Protein AF-A0A661VQN0-F1 (afdb_monomer_lite)

Secondary structure (DSSP, 8-state):
-EE-TTSS-EE-SSEEEEEE-TTS--EEEEEPTT-B-TTSPBP-HHHHHHHHHHHH-TTSTT---TTTTTHHHHHHHSSSTTT--

pLDDT: mean 87.63, std 11.63, range [48.19, 97.69]

Radius of gyration: 15.24 Å; chains: 1; bounding box: 34×36×39 Å

Foldseek 3Di:
DDADPPDPHDADDQFNDWDADPVRPDIGTHGDPPDADPVRHGDDPVVVVVVVLLLQPCPPPNVPPVPDPNVVCCVVVVHGVPPDD

Sequence (85 aa):
MHFKPGTADVEPWLAEHYTVSDDGLTYTFYLRQGITFQDGTPFDADAVVFNFERWWDADNRYHRGRQGEFRFFLLAFEGFRGDVR

Structure (mmCIF, N/CA/C/O backbone):
data_AF-A0A661VQN0-F1
#
_entry.id   AF-A0A661VQN0-F1
#
loop_
_atom_site.group_PDB
_atom_site.id
_atom_site.type_symbol
_atom_site.label_atom_id
_atom_site.label_alt_id
_atom_site.label_comp_id
_atom_site.label_asym_id
_atom_site.label_entity_id
_atom_site.label_seq_id
_atom_site.pdbx_PDB_ins_code
_atom_site.Cartn_x
_atom_site.Cartn_y
_atom_site.Cartn_z
_atom_site.occupancy
_atom_site.B_iso_or_equiv
_atom_site.auth_seq_id
_atom_site.auth_comp_id
_atom_site.auth_asym_id
_atom_site.auth_atom_id
_atom_site.pdbx_PDB_model_num
ATOM 1 N N . MET A 1 1 ? 3.352 -3.667 8.455 1.00 65.19 1 MET A N 1
ATOM 2 C CA . MET A 1 1 ? 2.717 -4.939 8.857 1.00 65.19 1 MET A CA 1
ATOM 3 C C . MET A 1 1 ? 2.628 -4.953 10.367 1.00 65.19 1 MET A C 1
ATOM 5 O O . MET A 1 1 ? 3.570 -4.490 11.000 1.00 65.19 1 MET A O 1
ATOM 9 N N . HIS A 1 2 ? 1.508 -5.415 10.916 1.00 86.44 2 HIS A N 1
ATOM 10 C CA . HIS A 1 2 ? 1.385 -5.685 12.344 1.00 86.44 2 HIS A CA 1
ATOM 11 C C . HIS A 1 2 ? 1.468 -7.200 12.535 1.00 86.44 2 HIS A C 1
ATOM 13 O O . HIS A 1 2 ? 0.882 -7.944 11.745 1.00 86.44 2 HIS A O 1
ATOM 19 N N . PHE A 1 3 ? 2.242 -7.639 13.522 1.00 90.69 3 PHE A N 1
ATOM 20 C CA . PHE A 1 3 ? 2.473 -9.051 13.797 1.00 90.69 3 PHE A CA 1
ATOM 21 C C . PHE A 1 3 ? 2.069 -9.352 15.227 1.00 90.69 3 PHE A C 1
ATOM 23 O O . PHE A 1 3 ? 2.347 -8.545 16.120 1.00 90.69 3 PHE A O 1
ATOM 30 N N . LYS A 1 4 ? 1.490 -10.534 15.455 1.00 90.81 4 LYS A N 1
ATOM 31 C CA . LYS A 1 4 ? 1.209 -10.970 16.824 1.00 90.81 4 LYS A CA 1
ATOM 32 C C . LYS A 1 4 ? 2.532 -11.047 17.600 1.00 90.81 4 LYS A C 1
ATOM 34 O O . LYS A 1 4 ? 3.494 -11.633 17.079 1.00 90.81 4 LYS A O 1
ATOM 39 N N . PRO A 1 5 ? 2.604 -10.515 18.835 1.00 92.62 5 PRO A N 1
ATOM 40 C CA . PRO A 1 5 ? 3.843 -10.472 19.605 1.00 92.62 5 PRO A CA 1
ATOM 41 C C . PRO A 1 5 ? 4.532 -11.838 19.702 1.00 92.62 5 PRO A C 1
ATOM 43 O O . PRO A 1 5 ? 3.929 -12.822 20.123 1.00 92.62 5 PRO A O 1
ATOM 46 N N . GLY A 1 6 ? 5.809 -11.891 19.317 1.00 93.75 6 GLY A N 1
ATOM 47 C CA . GLY A 1 6 ? 6.621 -13.110 19.382 1.00 93.75 6 GLY A CA 1
ATOM 48 C C . GLY A 1 6 ? 6.410 -14.109 18.239 1.00 93.75 6 GLY A C 1
ATOM 49 O O . GLY A 1 6 ? 6.944 -15.213 18.317 1.00 93.75 6 GLY A O 1
ATOM 50 N N . THR A 1 7 ? 5.673 -13.752 17.182 1.00 93.75 7 THR A N 1
ATOM 51 C CA . THR A 1 7 ? 5.431 -14.628 16.020 1.00 93.75 7 THR A CA 1
ATOM 52 C C . THR A 1 7 ? 5.689 -13.907 14.693 1.00 93.75 7 THR A C 1
ATOM 54 O O . THR A 1 7 ? 5.866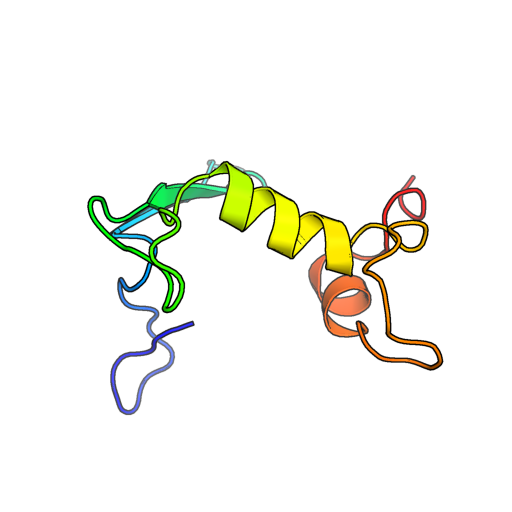 -12.690 14.661 1.00 93.75 7 THR A O 1
ATOM 57 N N . ALA A 1 8 ? 5.674 -14.663 13.592 1.00 89.94 8 ALA A N 1
ATOM 58 C CA . ALA A 1 8 ? 5.635 -14.121 12.232 1.00 89.94 8 ALA A CA 1
ATOM 59 C C . ALA A 1 8 ? 4.198 -14.007 11.675 1.00 89.94 8 ALA A C 1
ATOM 61 O O . ALA A 1 8 ? 4.019 -13.664 10.506 1.00 89.94 8 ALA A O 1
ATOM 62 N N . ASP A 1 9 ? 3.176 -14.293 12.489 1.00 88.31 9 ASP A N 1
ATOM 63 C CA . ASP A 1 9 ? 1.780 -14.219 12.067 1.00 88.31 9 ASP A CA 1
ATOM 64 C C . ASP A 1 9 ? 1.371 -12.763 11.858 1.00 88.31 9 ASP A C 1
ATOM 66 O O . ASP A 1 9 ? 1.435 -11.946 12.782 1.00 88.31 9 ASP A O 1
ATOM 70 N N . VAL A 1 10 ? 0.884 -12.455 10.660 1.00 88.06 10 VAL A N 1
ATOM 71 C CA . VAL A 1 10 ? 0.282 -11.156 10.347 1.00 88.06 10 VAL A CA 1
ATOM 72 C C . VAL A 1 10 ? -1.084 -11.049 11.028 1.00 88.06 10 VAL A C 1
ATOM 74 O O . VAL A 1 10 ? -1.865 -12.002 11.010 1.00 88.06 10 VAL A O 1
ATOM 77 N N . GLU A 1 11 ? -1.403 -9.881 11.587 1.00 90.06 11 GLU A N 1
ATOM 78 C CA . GLU A 1 11 ? -2.734 -9.587 12.127 1.00 90.06 11 GLU A CA 1
ATOM 79 C C . GLU A 1 11 ? -3.358 -8.310 11.532 1.00 90.06 11 GLU A C 1
ATOM 81 O O . GLU A 1 11 ? -2.631 -7.455 11.008 1.00 90.06 11 GLU A O 1
ATOM 86 N N . PRO A 1 12 ? -4.703 -8.176 11.570 1.00 92.31 12 PRO A N 1
ATOM 87 C CA . PRO A 1 12 ? -5.402 -7.022 11.017 1.00 92.31 12 PRO A CA 1
ATOM 88 C C . PRO A 1 12 ? -4.922 -5.694 11.600 1.00 92.31 12 PRO A C 1
ATOM 90 O O . PRO A 1 12 ? -4.717 -5.557 12.805 1.00 92.31 12 PRO A O 1
ATOM 93 N N . TRP A 1 13 ? -4.821 -4.678 10.745 1.00 93.19 13 TRP A N 1
ATOM 94 C CA . TRP A 1 13 ? -4.469 -3.322 11.164 1.00 93.19 13 TRP A CA 1
ATOM 95 C C . TRP A 1 13 ? -5.278 -2.296 10.367 1.00 93.19 13 TRP A C 1
ATOM 97 O O . TRP A 1 13 ? -6.449 -2.070 10.687 1.00 93.19 13 TRP A O 1
ATOM 107 N N . LEU A 1 14 ? -4.690 -1.724 9.311 1.00 95.12 14 LEU A N 1
ATOM 108 C CA . LEU A 1 14 ? -5.381 -0.838 8.365 1.00 95.12 14 LEU A CA 1
ATOM 109 C C . LEU A 1 14 ? -6.269 -1.603 7.373 1.00 95.12 14 LEU A C 1
ATOM 111 O O . LEU A 1 14 ? -7.299 -1.087 6.954 1.00 95.12 14 LEU A O 1
ATOM 115 N N . ALA A 1 15 ? -5.896 -2.839 7.035 1.00 95.56 15 ALA A N 1
ATOM 116 C CA . ALA A 1 15 ? -6.799 -3.801 6.416 1.00 95.56 15 ALA A CA 1
ATOM 117 C C . ALA A 1 15 ? -7.400 -4.693 7.511 1.00 95.56 15 ALA A C 1
ATOM 119 O O . ALA A 1 15 ? -6.673 -5.174 8.386 1.00 95.56 15 ALA A O 1
ATOM 120 N N . GLU A 1 16 ? -8.714 -4.898 7.469 1.00 94.56 16 GLU A N 1
ATOM 121 C CA . GLU A 1 16 ? -9.440 -5.780 8.389 1.00 94.56 16 GLU A CA 1
ATOM 122 C C . GLU A 1 16 ? -9.217 -7.250 8.037 1.00 94.56 16 GLU A C 1
ATOM 124 O O . GLU A 1 16 ? -9.110 -8.096 8.921 1.00 94.56 16 GLU A O 1
ATOM 129 N N . HIS A 1 17 ? -9.123 -7.541 6.742 1.00 94.44 17 HIS A N 1
ATOM 130 C CA . HIS A 1 17 ? -8.767 -8.842 6.193 1.00 94.44 17 HIS A CA 1
ATOM 131 C C . HIS A 1 17 ? -8.308 -8.687 4.737 1.00 94.44 17 HIS A C 1
ATOM 133 O O . HIS A 1 17 ? -8.357 -7.596 4.158 1.00 94.44 17 HIS A O 1
ATOM 139 N N . TYR A 1 18 ? -7.848 -9.787 4.148 1.00 95.19 18 TYR A N 1
ATOM 140 C CA . TYR A 1 18 ? -7.520 -9.872 2.733 1.00 95.19 18 TYR A CA 1
ATOM 141 C C . TYR A 1 18 ? -7.866 -11.257 2.189 1.00 95.19 18 TYR A C 1
ATOM 143 O O . TYR A 1 18 ? -7.949 -12.226 2.946 1.00 95.19 18 TYR A O 1
ATOM 151 N N . THR A 1 19 ? -8.050 -11.345 0.878 1.00 96.56 19 THR A N 1
ATOM 152 C CA . THR A 1 19 ? -8.164 -12.607 0.141 1.00 96.56 19 THR A CA 1
ATOM 153 C C . THR A 1 19 ? -7.017 -12.723 -0.850 1.00 96.56 19 THR A C 1
ATOM 155 O O . THR A 1 19 ? -6.468 -11.711 -1.293 1.00 96.56 19 THR A O 1
ATOM 158 N N . VAL A 1 20 ? -6.661 -13.956 -1.196 1.00 96.94 20 VAL A N 1
ATOM 159 C CA . VAL A 1 20 ? -5.610 -14.268 -2.169 1.00 96.94 20 VAL A CA 1
ATOM 160 C C . VAL A 1 20 ? -6.223 -15.150 -3.248 1.00 96.94 20 VAL A C 1
ATOM 162 O O . VAL A 1 20 ? -6.997 -16.048 -2.918 1.00 96.94 20 VAL A O 1
ATOM 165 N N . SER A 1 21 ? -5.930 -14.871 -4.516 1.00 97.50 21 SER A N 1
ATOM 166 C CA . SER A 1 21 ? -6.312 -15.740 -5.631 1.00 97.50 21 SER A CA 1
ATOM 167 C C . SER A 1 21 ? -5.597 -17.090 -5.561 1.00 97.50 21 SER A C 1
ATOM 169 O O . SER A 1 21 ? -4.540 -17.218 -4.945 1.00 97.50 21 SER A O 1
ATOM 171 N N . ASP A 1 22 ? -6.152 -18.091 -6.243 1.00 97.06 22 ASP A N 1
ATOM 172 C CA . ASP A 1 22 ? -5.609 -19.456 -6.255 1.00 97.06 22 ASP A CA 1
ATOM 173 C C . ASP A 1 22 ? -4.164 -19.530 -6.785 1.00 97.06 22 ASP A C 1
ATOM 175 O O . ASP A 1 22 ? -3.381 -20.366 -6.340 1.00 97.06 22 ASP A O 1
ATOM 179 N N . ASP A 1 23 ? -3.800 -18.645 -7.719 1.00 96.25 23 ASP A N 1
ATOM 180 C CA . ASP A 1 23 ? -2.448 -18.541 -8.284 1.00 96.25 23 ASP A CA 1
ATOM 181 C C . ASP A 1 23 ? -1.466 -17.752 -7.402 1.00 96.25 23 ASP A C 1
ATOM 183 O O . ASP A 1 23 ? -0.275 -17.696 -7.705 1.00 96.25 23 ASP A O 1
ATOM 187 N N . GLY A 1 24 ? -1.942 -17.143 -6.311 1.00 93.50 24 GLY A N 1
ATOM 188 C CA . GLY A 1 24 ? -1.119 -16.338 -5.414 1.00 93.50 24 GLY A CA 1
ATOM 189 C C . GLY A 1 24 ? -0.667 -14.997 -5.998 1.00 93.50 24 GLY A C 1
ATOM 190 O O . GLY A 1 24 ? 0.192 -14.355 -5.402 1.00 93.50 24 GLY A O 1
ATOM 191 N N . LEU A 1 25 ? -1.207 -14.561 -7.141 1.00 91.31 25 LEU A N 1
ATOM 192 C CA . LEU A 1 25 ? -0.765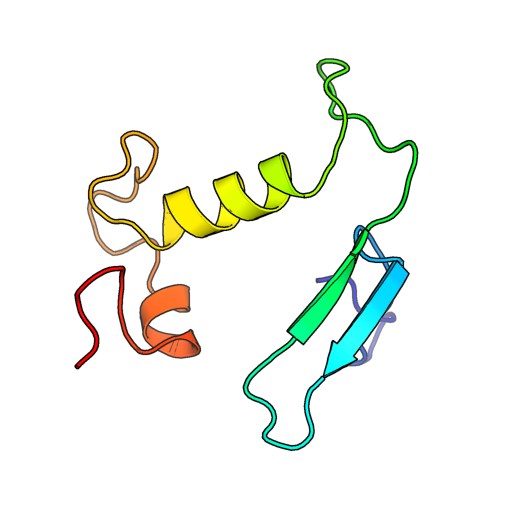 -13.341 -7.830 1.00 91.31 25 LEU A CA 1
ATOM 193 C C . LEU A 1 25 ? -1.677 -12.135 -7.583 1.00 91.31 25 LEU A C 1
ATOM 195 O O . LEU A 1 25 ? -1.271 -10.998 -7.820 1.00 91.31 25 LEU A O 1
ATOM 199 N N . THR A 1 26 ? -2.893 -12.353 -7.079 1.00 94.69 26 THR A N 1
ATOM 200 C CA . THR A 1 26 ? -3.850 -11.287 -6.766 1.00 94.69 26 THR A CA 1
ATOM 201 C C . THR A 1 26 ? -4.191 -11.290 -5.285 1.00 94.69 26 THR A C 1
ATOM 203 O O . THR A 1 26 ? -4.728 -12.257 -4.750 1.00 94.69 26 THR A O 1
ATOM 206 N N . TYR A 1 27 ? -3.935 -10.157 -4.634 1.00 94.44 27 TYR A N 1
ATOM 207 C CA . TYR A 1 27 ? -4.314 -9.903 -3.249 1.00 94.44 27 TYR A CA 1
ATOM 208 C C . TYR A 1 27 ? -5.379 -8.806 -3.208 1.00 94.44 27 TYR A C 1
ATOM 210 O O . TYR A 1 27 ? -5.175 -7.716 -3.743 1.00 94.44 27 TYR A O 1
ATOM 218 N N . THR A 1 28 ? -6.510 -9.068 -2.553 1.00 96.75 28 THR A N 1
ATOM 219 C CA . THR A 1 28 ? -7.571 -8.073 -2.331 1.00 96.75 28 THR A CA 1
ATOM 220 C C . THR A 1 28 ? -7.623 -7.718 -0.857 1.00 96.75 28 THR A C 1
ATOM 222 O O . THR A 1 28 ? -7.890 -8.579 -0.025 1.00 96.75 28 THR A O 1
ATOM 225 N N . PHE A 1 29 ? -7.373 -6.452 -0.526 1.00 96.38 29 PHE A N 1
ATOM 226 C CA . PHE A 1 29 ? -7.394 -5.952 0.848 1.00 96.38 29 PHE A CA 1
ATOM 227 C C . PHE A 1 29 ? -8.702 -5.219 1.138 1.00 96.38 29 PHE A C 1
ATOM 229 O O . PHE A 1 29 ? -9.105 -4.335 0.384 1.00 96.38 29 PHE A O 1
ATOM 236 N N . TYR A 1 30 ? -9.327 -5.539 2.269 1.00 97.00 30 TYR A N 1
ATOM 237 C CA . TYR A 1 30 ? -10.546 -4.887 2.737 1.00 97.00 30 TYR A CA 1
ATOM 238 C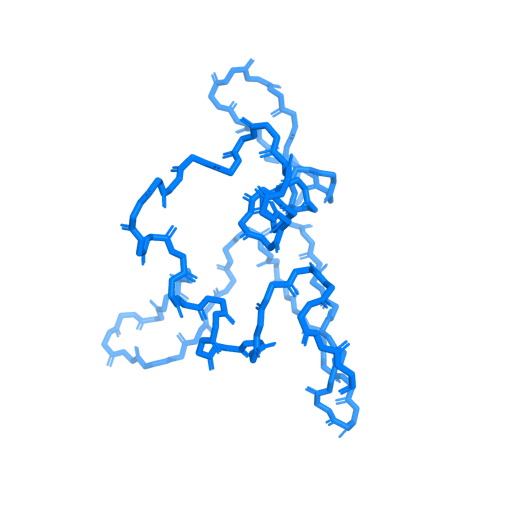 C . TYR A 1 30 ? -10.178 -3.890 3.834 1.00 97.00 30 TYR A C 1
ATOM 240 O O . TYR A 1 30 ? -9.767 -4.277 4.931 1.00 97.00 30 TYR A O 1
ATOM 248 N N . LEU A 1 31 ? -10.250 -2.599 3.508 1.00 97.06 31 LEU A N 1
ATOM 249 C CA . LEU A 1 31 ? -9.770 -1.522 4.375 1.00 97.06 31 LEU A CA 1
ATOM 250 C C . LEU A 1 31 ? -10.738 -1.232 5.525 1.00 97.06 31 LEU A C 1
ATOM 252 O O . LEU A 1 31 ? -11.958 -1.217 5.345 1.00 97.06 31 LEU A O 1
ATOM 256 N N . ARG A 1 32 ? -10.167 -0.929 6.692 1.00 96.69 32 ARG A N 1
ATOM 257 C CA . ARG A 1 32 ? -10.908 -0.474 7.867 1.00 96.69 32 ARG A CA 1
ATOM 258 C C . ARG A 1 32 ? -11.566 0.873 7.591 1.00 96.69 32 ARG A C 1
ATOM 260 O O . ARG A 1 32 ? -10.913 1.806 7.131 1.00 96.69 32 ARG A O 1
ATOM 267 N N . GLN A 1 33 ? -12.847 0.976 7.924 1.00 96.38 33 GLN A N 1
ATOM 268 C CA . GLN A 1 33 ? -13.635 2.188 7.706 1.00 96.38 33 GLN A CA 1
ATOM 269 C C . GLN A 1 33 ? -13.489 3.193 8.858 1.00 96.38 33 GLN A C 1
ATOM 271 O O . GLN A 1 33 ? -13.204 2.820 9.996 1.00 96.38 33 GLN A O 1
ATOM 276 N N . GLY A 1 34 ? -13.717 4.476 8.561 1.00 96.31 34 GLY A N 1
ATOM 277 C CA . GLY A 1 34 ? -13.753 5.548 9.566 1.00 96.31 34 GLY A CA 1
ATOM 278 C C . GLY A 1 34 ? -12.389 5.981 10.112 1.00 96.31 34 GLY A C 1
ATOM 279 O O . 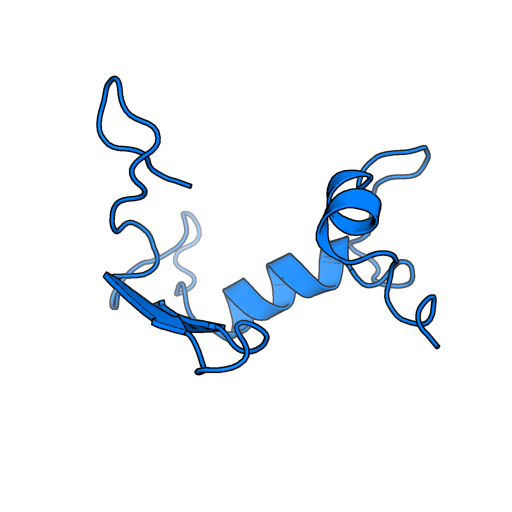GLY A 1 34 ? -12.334 6.650 11.141 1.00 96.31 34 GLY A O 1
ATOM 280 N N . ILE A 1 35 ? -11.293 5.602 9.452 1.00 96.75 35 ILE A N 1
ATOM 281 C CA . ILE A 1 35 ? -9.941 6.037 9.814 1.00 96.75 35 ILE A CA 1
ATOM 282 C C . ILE A 1 35 ? -9.631 7.375 9.142 1.00 96.75 35 ILE A C 1
ATOM 284 O O . ILE A 1 35 ? -9.913 7.568 7.960 1.00 96.75 35 ILE A O 1
ATOM 288 N N . THR A 1 36 ? -9.020 8.287 9.895 1.00 97.38 36 THR A N 1
ATOM 289 C CA . THR A 1 36 ? -8.560 9.590 9.404 1.00 97.38 36 THR A CA 1
ATOM 290 C C . THR A 1 36 ? -7.078 9.773 9.691 1.00 97.38 36 THR A C 1
ATOM 292 O O . THR A 1 36 ? -6.577 9.367 10.743 1.00 97.38 36 THR A O 1
ATOM 295 N N . PHE A 1 37 ? -6.375 10.426 8.774 1.00 97.25 37 PHE A N 1
ATOM 296 C CA . PHE A 1 37 ? -5.027 10.918 9.016 1.00 97.25 37 PHE A CA 1
ATOM 297 C C . PHE A 1 37 ? -5.039 12.077 10.023 1.00 97.25 37 PHE A C 1
ATOM 299 O O . PHE A 1 37 ? -6.085 12.610 10.397 1.00 97.25 37 PHE A O 1
ATOM 306 N N . GLN A 1 38 ? -3.849 12.477 10.478 1.00 97.38 38 GLN A N 1
ATOM 307 C CA . GLN A 1 38 ? -3.681 13.538 11.480 1.00 97.38 38 GLN A CA 1
ATOM 308 C C . GLN A 1 38 ? -4.177 14.913 11.002 1.00 97.38 38 GLN A C 1
ATOM 310 O O . GLN A 1 38 ? -4.479 15.769 11.828 1.00 97.38 38 GLN A O 1
ATOM 315 N N . ASP A 1 39 ? -4.269 15.121 9.688 1.00 96.62 39 ASP A N 1
ATOM 316 C CA . ASP A 1 39 ? -4.800 16.336 9.063 1.00 96.62 39 ASP A CA 1
ATOM 317 C C . ASP A 1 39 ? -6.320 16.282 8.810 1.00 96.62 39 ASP A C 1
ATOM 319 O O . ASP A 1 39 ? -6.892 17.230 8.274 1.00 96.62 39 ASP A O 1
ATOM 323 N N . GLY A 1 40 ? -6.982 15.189 9.206 1.00 97.12 40 GLY A N 1
ATOM 324 C CA . GLY A 1 40 ? -8.419 14.979 9.042 1.00 97.12 40 GLY A CA 1
ATOM 325 C C . GLY A 1 40 ? -8.833 14.380 7.697 1.00 97.12 40 GLY A C 1
ATOM 326 O O . GLY A 1 40 ? -10.017 14.100 7.514 1.00 97.12 40 GLY A O 1
ATOM 327 N N . THR A 1 41 ? -7.904 14.146 6.766 1.00 97.44 41 THR A N 1
ATOM 328 C CA . THR A 1 41 ? -8.225 13.450 5.510 1.00 97.44 41 THR A CA 1
ATOM 329 C C . THR A 1 41 ? -8.601 11.984 5.777 1.00 97.44 41 THR A C 1
ATOM 331 O O . THR A 1 41 ? -8.036 11.360 6.683 1.00 97.44 41 THR A O 1
ATOM 334 N N . PRO A 1 42 ? -9.575 11.410 5.048 1.00 97.25 42 PRO A N 1
ATOM 335 C CA . PRO A 1 42 ? -9.947 10.011 5.222 1.00 97.25 42 PRO A CA 1
ATOM 336 C C . PRO A 1 42 ? -8.839 9.076 4.724 1.00 97.25 42 PRO A C 1
ATOM 338 O O . PRO A 1 42 ? -8.140 9.369 3.757 1.00 97.25 42 PRO A O 1
ATOM 341 N N . PHE A 1 43 ? -8.697 7.929 5.383 1.00 97.69 43 PHE A N 1
ATOM 342 C CA . PHE A 1 43 ? -7.924 6.808 4.861 1.00 97.69 43 PHE A CA 1
ATOM 343 C C . PHE A 1 43 ? -8.829 5.913 4.011 1.00 97.69 43 PHE A C 1
ATOM 345 O O . PHE A 1 43 ? -9.775 5.312 4.525 1.00 97.69 43 PHE A O 1
ATOM 352 N N . ASP A 1 44 ? -8.521 5.817 2.721 1.00 97.44 44 ASP A N 1
ATOM 353 C CA . ASP A 1 44 ? -9.269 5.049 1.730 1.00 97.44 44 ASP A CA 1
ATOM 354 C C . ASP A 1 44 ? -8.338 4.341 0.724 1.00 97.44 44 ASP A C 1
ATOM 356 O O . ASP A 1 44 ? -7.114 4.288 0.891 1.00 97.44 44 ASP A O 1
ATOM 360 N N . ALA A 1 45 ? -8.929 3.743 -0.313 1.00 97.19 45 ALA A N 1
ATOM 361 C CA . ALA A 1 45 ? -8.185 3.031 -1.345 1.00 97.19 45 ALA A CA 1
ATOM 362 C C . ALA A 1 45 ? -7.255 3.956 -2.149 1.00 97.19 45 ALA A C 1
ATOM 364 O O . ALA A 1 45 ? -6.158 3.525 -2.504 1.00 97.19 45 ALA A O 1
ATOM 365 N N . ASP A 1 46 ? -7.633 5.216 -2.374 1.00 97.38 46 ASP A N 1
ATOM 366 C CA . ASP A 1 46 ? -6.815 6.174 -3.124 1.00 97.38 46 ASP A CA 1
ATOM 367 C C . ASP A 1 46 ? -5.534 6.513 -2.354 1.00 97.38 46 ASP A C 1
ATOM 369 O O . ASP A 1 46 ? -4.445 6.550 -2.933 1.00 97.38 46 ASP A O 1
ATOM 373 N N . ALA A 1 47 ? -5.625 6.658 -1.027 1.00 96.75 47 ALA A N 1
ATOM 374 C CA . ALA A 1 47 ? -4.454 6.832 -0.169 1.00 96.75 47 ALA A CA 1
ATOM 375 C C . ALA A 1 47 ? -3.495 5.626 -0.232 1.00 96.75 47 ALA A C 1
ATOM 377 O O . ALA A 1 47 ? -2.269 5.796 -0.239 1.00 96.75 47 ALA A O 1
ATOM 378 N N . VAL A 1 48 ? -4.038 4.404 -0.301 1.00 96.06 48 VAL A N 1
ATOM 379 C CA . VAL A 1 48 ? -3.239 3.178 -0.458 1.00 96.06 48 VAL A CA 1
ATOM 380 C C . VAL A 1 48 ? -2.564 3.151 -1.826 1.00 96.06 48 VAL A C 1
ATOM 382 O O . VAL A 1 48 ? -1.344 2.989 -1.882 1.00 96.06 48 VAL A O 1
ATOM 385 N N . VAL A 1 49 ? -3.316 3.364 -2.910 1.00 95.50 49 VAL A N 1
ATOM 386 C CA . VAL A 1 49 ? -2.786 3.407 -4.283 1.00 95.50 49 VAL A CA 1
ATOM 387 C C . VAL A 1 49 ? -1.665 4.433 -4.385 1.00 95.50 49 VAL A C 1
ATOM 389 O O . VAL A 1 49 ? -0.557 4.084 -4.791 1.00 95.50 49 VAL A O 1
ATOM 392 N N . PHE A 1 50 ? -1.892 5.656 -3.901 1.00 94.94 50 PHE A N 1
ATOM 393 C CA . PHE A 1 50 ? -0.880 6.707 -3.882 1.00 94.94 50 PHE A CA 1
ATOM 394 C C . PHE A 1 50 ? 0.413 6.264 -3.180 1.00 94.94 50 PHE A C 1
ATOM 396 O O . PHE A 1 50 ? 1.516 6.525 -3.671 1.00 94.94 50 PHE A O 1
ATOM 403 N N . ASN A 1 51 ? 0.301 5.584 -2.033 1.00 92.38 51 ASN A N 1
ATOM 404 C CA . ASN A 1 51 ? 1.463 5.116 -1.285 1.00 92.38 51 ASN A CA 1
ATOM 405 C C . ASN A 1 51 ? 2.267 4.039 -2.034 1.00 92.38 51 ASN A C 1
ATOM 407 O O . ASN A 1 51 ? 3.493 4.031 -1.924 1.00 92.38 51 ASN A O 1
ATOM 411 N N . PHE A 1 52 ? 1.608 3.153 -2.784 1.00 91.31 52 PHE A N 1
ATOM 412 C CA . PHE A 1 52 ? 2.294 2.174 -3.633 1.00 91.31 52 PHE A CA 1
ATOM 413 C C . PHE A 1 52 ? 2.924 2.842 -4.858 1.00 91.31 52 PHE A C 1
ATOM 415 O O . PHE A 1 52 ? 4.102 2.625 -5.140 1.00 91.31 52 PHE A O 1
ATOM 422 N N . GLU A 1 53 ? 2.180 3.701 -5.555 1.00 90.94 53 GLU A N 1
ATOM 423 C CA . GLU A 1 53 ? 2.646 4.345 -6.784 1.00 90.94 53 GLU A CA 1
ATOM 424 C C . GLU A 1 53 ? 3.860 5.241 -6.561 1.00 90.94 53 GLU A C 1
ATOM 426 O O . GLU A 1 53 ? 4.781 5.219 -7.370 1.00 90.94 53 GLU A O 1
ATOM 431 N N . ARG A 1 54 ? 3.922 5.990 -5.452 1.00 89.88 54 ARG A N 1
ATOM 432 C CA . ARG A 1 54 ? 5.087 6.850 -5.174 1.00 89.88 54 ARG A CA 1
ATOM 433 C C . ARG A 1 54 ? 6.395 6.071 -4.979 1.00 89.88 54 ARG A C 1
ATOM 435 O O . ARG A 1 54 ? 7.462 6.664 -5.095 1.00 89.88 54 ARG A O 1
ATOM 442 N N . TRP A 1 55 ? 6.319 4.786 -4.629 1.00 87.06 55 TRP A N 1
ATOM 443 C CA . TRP A 1 55 ? 7.479 3.903 -4.482 1.00 87.06 55 TRP A CA 1
ATOM 444 C C . TRP A 1 55 ? 7.776 3.143 -5.776 1.00 87.06 55 TRP A C 1
ATOM 446 O O . TRP A 1 55 ? 8.936 3.020 -6.155 1.00 87.06 55 TRP A O 1
ATOM 456 N N . TRP A 1 56 ? 6.729 2.665 -6.452 1.00 86.38 56 TRP A N 1
ATOM 457 C CA . TRP A 1 56 ? 6.819 1.863 -7.672 1.00 86.38 56 TRP A CA 1
ATOM 458 C C . TRP A 1 56 ? 7.191 2.671 -8.918 1.00 86.38 56 TRP A C 1
ATOM 460 O O . TRP A 1 56 ? 7.925 2.177 -9.767 1.00 86.38 56 TRP A O 1
ATOM 470 N N . ASP A 1 57 ? 6.677 3.891 -9.057 1.00 87.81 57 ASP A N 1
ATOM 471 C CA . ASP A 1 57 ? 6.894 4.740 -10.226 1.00 87.81 57 ASP A CA 1
ATOM 472 C C . ASP A 1 57 ? 8.057 5.707 -9.971 1.00 87.81 57 ASP A C 1
ATOM 474 O O . ASP A 1 57 ? 7.935 6.638 -9.170 1.00 87.81 57 ASP A O 1
ATOM 478 N N . ALA A 1 58 ? 9.186 5.473 -10.646 1.00 84.75 58 ALA A N 1
ATOM 479 C CA . ALA A 1 58 ? 10.400 6.274 -10.507 1.00 84.75 58 ALA A CA 1
ATOM 480 C C . ALA A 1 58 ? 10.240 7.721 -11.012 1.00 84.75 58 ALA A C 1
ATOM 482 O O . ALA A 1 58 ? 10.959 8.611 -10.551 1.00 84.75 58 ALA A O 1
ATOM 483 N N . ASP A 1 59 ? 9.274 7.971 -11.904 1.00 86.75 59 ASP A N 1
ATOM 484 C CA . ASP A 1 59 ? 8.973 9.299 -12.449 1.00 86.75 59 ASP A CA 1
ATOM 485 C C . ASP A 1 59 ? 7.960 10.072 -11.589 1.00 86.75 59 ASP A C 1
ATOM 487 O O . ASP A 1 59 ? 7.718 11.268 -11.796 1.00 86.75 59 ASP A O 1
ATOM 491 N N . ASN A 1 60 ? 7.365 9.427 -10.581 1.00 89.06 60 ASN A N 1
ATOM 492 C CA . ASN A 1 60 ? 6.456 10.100 -9.668 1.00 89.06 60 ASN A CA 1
ATOM 493 C C . ASN A 1 60 ? 7.194 11.226 -8.921 1.00 89.06 60 ASN A C 1
ATOM 495 O O . ASN A 1 60 ? 8.237 11.020 -8.308 1.00 89.06 60 ASN A O 1
ATOM 499 N N . ARG A 1 61 ? 6.621 12.436 -8.876 1.00 89.94 61 ARG A N 1
ATOM 500 C CA . ARG A 1 61 ? 7.230 13.599 -8.187 1.00 89.94 61 ARG A CA 1
ATOM 501 C C . ARG A 1 61 ? 7.529 13.377 -6.693 1.00 89.94 61 ARG A C 1
ATOM 503 O O . ARG A 1 61 ? 8.284 14.143 -6.083 1.00 89.94 61 ARG A O 1
ATOM 510 N N . TYR A 1 62 ? 6.875 12.386 -6.088 1.00 88.69 62 TYR A N 1
ATOM 511 C CA . TYR A 1 62 ? 7.058 11.972 -4.700 1.00 88.69 62 TYR A CA 1
ATOM 512 C C . TYR A 1 62 ? 8.028 10.796 -4.538 1.00 88.69 62 TYR A C 1
ATOM 514 O O . TYR A 1 62 ? 8.339 10.441 -3.400 1.00 88.69 62 TYR A O 1
ATOM 522 N N . HIS A 1 63 ? 8.557 10.252 -5.636 1.00 84.62 63 HIS A N 1
ATOM 523 C CA . HIS A 1 63 ? 9.636 9.271 -5.656 1.00 84.62 63 HIS A CA 1
ATOM 524 C C . HIS A 1 63 ? 10.962 9.943 -5.276 1.00 84.62 63 HIS A C 1
ATOM 526 O O . HIS A 1 63 ? 11.811 10.293 -6.096 1.00 84.62 63 HIS A O 1
ATOM 532 N N . ARG A 1 64 ? 11.124 10.219 -3.982 1.00 74.25 64 ARG A N 1
ATOM 533 C CA . ARG A 1 64 ? 12.303 10.899 -3.437 1.00 74.25 64 ARG A CA 1
ATOM 534 C C . ARG A 1 64 ? 13.203 9.879 -2.745 1.00 74.25 64 ARG A C 1
ATOM 536 O O . ARG A 1 64 ? 13.130 9.724 -1.535 1.00 74.25 64 ARG A O 1
ATOM 543 N N . GLY A 1 65 ? 14.057 9.224 -3.534 1.00 64.44 65 GLY A N 1
ATOM 544 C CA . GLY A 1 65 ? 15.012 8.193 -3.094 1.00 64.44 65 GLY A CA 1
ATOM 545 C C . GLY A 1 65 ? 16.313 8.224 -3.905 1.00 64.44 65 GLY A C 1
ATOM 546 O O . GLY A 1 65 ? 16.763 7.199 -4.403 1.00 64.44 65 GLY A O 1
ATOM 547 N N . ARG A 1 66 ? 16.894 9.425 -4.083 1.00 52.31 66 ARG A N 1
ATOM 548 C CA . ARG A 1 66 ? 17.914 9.804 -5.094 1.00 52.31 66 ARG A CA 1
ATOM 549 C C . ARG A 1 66 ? 19.146 8.880 -5.215 1.00 52.31 66 ARG A C 1
ATOM 551 O O . ARG A 1 66 ? 19.870 9.033 -6.192 1.00 52.31 66 ARG A O 1
ATOM 558 N N . GLN A 1 67 ? 19.392 7.954 -4.278 1.00 52.22 67 GLN A N 1
ATOM 559 C CA . GLN A 1 67 ? 20.379 6.866 -4.376 1.00 52.22 67 GLN A CA 1
ATOM 560 C C . GLN A 1 67 ? 19.933 5.635 -3.548 1.00 52.22 67 GLN A C 1
ATOM 562 O O . GLN A 1 67 ? 20.059 5.632 -2.330 1.00 52.22 67 GLN A O 1
ATOM 567 N N . GLY A 1 68 ? 19.433 4.571 -4.191 1.00 59.50 68 GLY A N 1
ATOM 568 C CA . GLY A 1 68 ? 19.297 3.225 -3.593 1.00 59.50 68 GLY A CA 1
ATOM 569 C C . GLY A 1 68 ? 18.094 2.956 -2.673 1.00 59.50 68 GLY A C 1
ATOM 570 O O . GLY A 1 68 ? 17.862 1.801 -2.307 1.00 59.50 68 GLY A O 1
ATOM 571 N N . GLU A 1 69 ? 17.297 3.964 -2.330 1.00 67.25 69 GLU A N 1
ATOM 572 C CA . GLU A 1 69 ? 16.143 3.809 -1.441 1.00 67.25 69 GLU A CA 1
ATOM 573 C C . GLU A 1 69 ? 14.860 3.561 -2.224 1.00 67.25 69 GLU A C 1
ATOM 575 O O . GLU A 1 69 ? 14.160 4.503 -2.532 1.00 67.25 69 GLU A O 1
ATOM 580 N N . PHE A 1 70 ? 14.624 2.301 -2.585 1.00 73.94 70 PHE A N 1
ATOM 581 C CA . PHE A 1 70 ? 13.339 1.565 -2.632 1.00 73.94 70 PHE A CA 1
ATOM 582 C C . PHE A 1 70 ? 13.630 0.098 -3.003 1.00 73.94 70 PHE A C 1
ATOM 584 O O . PHE A 1 70 ? 12.822 -0.589 -3.619 1.00 73.94 70 PHE A O 1
ATOM 591 N N . ARG A 1 71 ? 14.811 -0.415 -2.611 1.00 74.06 71 ARG A N 1
ATOM 592 C CA . ARG A 1 71 ? 15.294 -1.767 -2.944 1.00 74.06 71 ARG A CA 1
ATOM 593 C C . ARG A 1 71 ? 14.325 -2.883 -2.573 1.00 74.06 71 ARG A C 1
ATOM 595 O O . ARG A 1 71 ? 14.374 -3.940 -3.184 1.00 74.06 71 ARG A O 1
ATOM 602 N N . PHE A 1 72 ? 13.449 -2.649 -1.601 1.00 76.94 72 PHE A 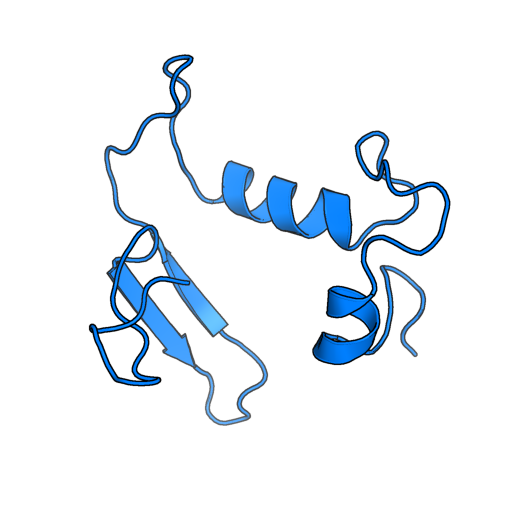N 1
ATOM 603 C CA . PHE A 1 72 ? 12.376 -3.580 -1.289 1.00 76.94 72 PHE A CA 1
ATOM 604 C C . PHE A 1 72 ? 11.483 -3.871 -2.505 1.00 76.94 72 PHE A C 1
ATOM 606 O O . PHE A 1 72 ? 11.152 -5.028 -2.712 1.00 76.94 72 PHE A O 1
ATOM 613 N N . PHE A 1 73 ? 11.151 -2.880 -3.340 1.00 77.00 73 PHE A N 1
ATOM 614 C CA . PHE A 1 73 ? 10.341 -3.114 -4.542 1.00 77.00 73 PHE A CA 1
ATOM 615 C C . PHE A 1 73 ? 11.078 -3.946 -5.585 1.00 77.00 73 PHE A C 1
ATOM 617 O O . PHE A 1 73 ? 10.502 -4.890 -6.110 1.00 77.00 73 PHE A O 1
ATOM 624 N N . LEU A 1 74 ? 12.373 -3.686 -5.786 1.00 75.25 74 LEU A N 1
ATOM 625 C CA . LEU A 1 74 ? 13.216 -4.541 -6.627 1.00 75.25 74 LEU A CA 1
ATOM 626 C C . LEU A 1 74 ? 13.244 -5.994 -6.129 1.00 75.25 74 LEU A C 1
ATOM 628 O O . LEU A 1 74 ? 13.216 -6.916 -6.932 1.00 75.25 74 LEU A O 1
ATOM 632 N N . LEU A 1 75 ? 13.310 -6.207 -4.810 1.00 79.88 75 LEU A N 1
ATOM 633 C CA . LEU A 1 75 ? 13.359 -7.550 -4.220 1.00 79.88 75 LEU A CA 1
ATOM 634 C C . LEU A 1 75 ? 11.998 -8.258 -4.208 1.00 79.88 75 LEU A C 1
ATOM 636 O O . LEU A 1 75 ? 11.955 -9.474 -4.341 1.00 79.88 75 LEU A O 1
ATOM 640 N N . ALA A 1 76 ? 10.909 -7.521 -3.992 1.00 82.25 76 ALA A N 1
ATOM 641 C CA . ALA A 1 76 ? 9.572 -8.081 -3.805 1.00 82.25 76 ALA A CA 1
ATOM 642 C C . ALA A 1 76 ? 8.772 -8.196 -5.110 1.00 82.25 76 ALA A C 1
ATOM 644 O O . ALA A 1 76 ? 7.903 -9.056 -5.211 1.00 82.25 76 ALA A O 1
ATOM 645 N N . PHE A 1 77 ? 9.045 -7.325 -6.081 1.00 81.06 77 PHE A N 1
ATOM 646 C CA . PHE A 1 77 ? 8.261 -7.171 -7.310 1.00 81.06 77 PHE A CA 1
ATOM 647 C C . PHE A 1 77 ? 9.136 -7.123 -8.572 1.00 81.06 77 PHE A C 1
ATOM 649 O O . PHE A 1 77 ? 8.655 -6.747 -9.636 1.00 81.06 77 PHE A O 1
ATOM 656 N N . GLU A 1 78 ? 10.419 -7.477 -8.445 1.00 83.31 78 GLU A N 1
ATOM 657 C CA . GLU A 1 78 ? 11.381 -7.649 -9.546 1.00 83.31 78 GLU A CA 1
ATOM 658 C C . GLU A 1 78 ? 11.665 -6.401 -10.406 1.00 83.31 78 GLU A C 1
ATOM 660 O O . GLU A 1 78 ? 12.352 -6.494 -11.421 1.00 83.31 78 GLU A O 1
ATOM 665 N N . GLY A 1 79 ? 11.214 -5.210 -10.003 1.00 81.44 79 GLY A N 1
ATOM 666 C CA . GLY A 1 79 ? 11.436 -3.993 -10.782 1.00 81.44 79 GLY A CA 1
ATOM 667 C C . GLY A 1 79 ? 10.724 -2.762 -10.234 1.00 81.44 79 GLY A C 1
ATOM 668 O O . GLY A 1 79 ? 10.183 -2.781 -9.129 1.00 81.44 79 GLY A O 1
ATOM 669 N N . PHE A 1 80 ? 10.748 -1.686 -11.013 1.00 84.06 80 PHE A N 1
ATOM 670 C CA . PHE A 1 80 ? 9.872 -0.521 -10.906 1.00 84.06 80 PHE A CA 1
ATOM 671 C C . PHE A 1 80 ? 8.888 -0.478 -12.087 1.00 84.06 80 PHE A C 1
ATOM 673 O O . PHE A 1 80 ? 8.921 -1.317 -12.993 1.00 84.06 80 PHE A O 1
ATOM 680 N N . ARG A 1 81 ? 7.989 0.514 -12.105 1.00 83.06 81 ARG A N 1
ATOM 681 C CA . ARG A 1 81 ? 7.058 0.730 -13.222 1.00 83.06 81 ARG A CA 1
ATOM 682 C C . ARG A 1 81 ? 7.828 0.816 -14.543 1.00 83.06 81 ARG A C 1
ATOM 684 O O . ARG A 1 81 ? 8.603 1.740 -14.749 1.00 83.06 81 ARG A O 1
ATOM 691 N N . GLY A 1 82 ? 7.556 -0.121 -15.449 1.00 78.25 82 GLY A N 1
ATOM 692 C CA . GLY A 1 82 ? 8.186 -0.174 -16.771 1.00 78.25 82 GLY A CA 1
ATOM 693 C C . GLY A 1 82 ? 9.463 -1.018 -16.855 1.00 78.25 82 GLY A C 1
ATOM 694 O O . GLY A 1 82 ? 9.912 -1.271 -17.969 1.00 78.25 82 GLY A O 1
ATOM 695 N N . ASP A 1 83 ? 10.001 -1.509 -15.732 1.00 75.31 83 ASP A N 1
ATOM 696 C CA . ASP A 1 83 ? 11.174 -2.400 -15.731 1.00 75.31 83 ASP A CA 1
ATOM 697 C C . ASP A 1 83 ? 10.827 -3.845 -16.124 1.00 75.31 83 ASP A C 1
ATOM 699 O O . ASP A 1 83 ? 11.702 -4.595 -16.557 1.00 75.31 83 ASP A O 1
ATOM 703 N N . VAL A 1 84 ? 9.557 -4.246 -15.997 1.00 60.31 84 VAL A N 1
ATOM 704 C CA . VAL A 1 84 ? 9.135 -5.638 -16.204 1.00 60.31 84 VAL A CA 1
ATOM 705 C C . VAL A 1 84 ? 8.623 -5.863 -17.633 1.00 60.31 84 VAL A C 1
ATOM 707 O O . VAL A 1 84 ? 7.706 -5.180 -18.099 1.00 60.31 84 VAL A O 1
ATOM 710 N N . ARG A 1 85 ? 9.237 -6.845 -18.304 1.00 48.19 85 ARG A N 1
ATOM 711 C CA . ARG A 1 85 ? 8.754 -7.567 -19.490 1.00 48.19 85 ARG A CA 1
ATOM 712 C C . ARG A 1 85 ? 8.210 -8.921 -19.069 1.00 48.19 85 ARG A C 1
ATOM 714 O O . ARG 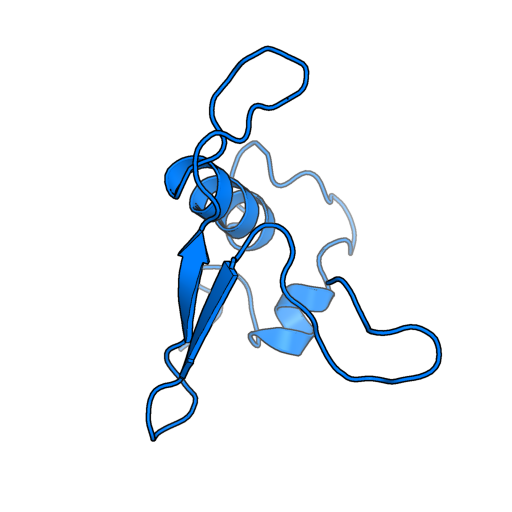A 1 85 ? 8.848 -9.528 -18.185 1.00 48.19 85 ARG A O 1
#